Protein AF-A0A2W5YGE9-F1 (afdb_monomer_lite)

Sequence (148 aa):
MISAVGFAAIALAGFPPPHIVQTHSNIFGAVIFWDATAYAEKFASAGTPSKDALRAMEYEAIRIFVSRAPALARDERHLRIVASITRTSAINARYQTVRLEGAQTLFTLDGKIYRNMTFARNWQANARRGFLPAGMKLEVLASAPEGK

pLDDT: mean 76.45, std 19.05, range [31.67, 93.75]

Structure (mmCIF, N/CA/C/O backbone):
data_AF-A0A2W5YGE9-F1
#
_entry.id   AF-A0A2W5YGE9-F1
#
loop_
_atom_site.group_PDB
_atom_site.id
_atom_site.type_symbol
_atom_site.label_atom_id
_atom_site.label_alt_id
_atom_site.label_comp_id
_atom_site.label_asym_id
_atom_site.label_entity_id
_atom_site.label_seq_id
_atom_site.pdbx_PDB_ins_code
_atom_site.Cartn_x
_atom_site.Cartn_y
_atom_site.Cartn_z
_atom_site.occupancy
_atom_site.B_iso_or_equiv
_atom_site.auth_seq_id
_atom_site.auth_comp_id
_atom_site.auth_asym_id
_atom_site.auth_atom_id
_atom_site.pdbx_PDB_model_num
ATOM 1 N N . MET A 1 1 ? 11.841 -8.780 34.916 1.00 35.09 1 MET A N 1
ATOM 2 C CA . MET A 1 1 ? 11.456 -9.589 33.740 1.00 35.09 1 MET A CA 1
ATOM 3 C C . MET A 1 1 ? 10.613 -8.707 32.840 1.00 35.09 1 MET A C 1
ATOM 5 O O . MET A 1 1 ? 9.534 -8.313 33.252 1.00 35.09 1 MET A O 1
ATOM 9 N N . ILE A 1 2 ? 11.135 -8.310 31.680 1.00 37.28 2 ILE A N 1
ATOM 10 C CA . ILE A 1 2 ? 10.371 -7.538 30.695 1.00 37.28 2 ILE A CA 1
ATOM 11 C C . ILE A 1 2 ? 9.707 -8.566 29.784 1.00 37.28 2 ILE A C 1
ATOM 13 O O . ILE A 1 2 ? 10.390 -9.251 29.026 1.00 37.28 2 ILE A O 1
ATOM 17 N N . SER A 1 3 ? 8.390 -8.717 29.911 1.00 32.69 3 SER A N 1
ATOM 18 C CA . SER A 1 3 ? 7.589 -9.525 28.996 1.00 32.69 3 SER A CA 1
ATOM 19 C C . SER A 1 3 ? 7.625 -8.876 27.615 1.00 32.69 3 SER A C 1
ATOM 21 O O . SER A 1 3 ? 6.908 -7.915 27.346 1.00 32.69 3 SER A O 1
ATOM 23 N N . ALA A 1 4 ? 8.485 -9.385 26.737 1.00 34.28 4 ALA A N 1
ATOM 24 C CA . ALA A 1 4 ? 8.406 -9.108 25.314 1.00 34.28 4 ALA A CA 1
ATOM 25 C C . ALA A 1 4 ? 7.172 -9.843 24.775 1.00 34.28 4 ALA A C 1
ATOM 27 O O . ALA A 1 4 ? 7.232 -11.027 24.449 1.00 34.28 4 ALA A O 1
ATOM 28 N N . VAL A 1 5 ? 6.032 -9.152 24.726 1.00 36.59 5 VAL A N 1
ATOM 29 C CA . VAL A 1 5 ? 4.892 -9.611 23.933 1.00 36.59 5 VAL A CA 1
ATOM 30 C C . VAL A 1 5 ? 5.369 -9.598 22.485 1.00 36.59 5 VAL A C 1
ATOM 32 O O . VAL A 1 5 ? 5.568 -8.544 21.888 1.00 36.59 5 VAL A O 1
ATOM 35 N N . GLY A 1 6 ? 5.660 -10.781 21.949 1.00 32.59 6 GLY A N 1
ATOM 36 C CA . GLY A 1 6 ? 5.931 -10.964 20.534 1.00 32.59 6 GLY A CA 1
ATOM 37 C C . GLY A 1 6 ? 4.678 -10.579 19.763 1.00 32.59 6 GLY A C 1
ATOM 38 O O . GLY A 1 6 ? 3.724 -11.349 19.710 1.00 32.59 6 GLY A O 1
ATOM 39 N N . PHE A 1 7 ? 4.668 -9.367 19.214 1.00 42.62 7 PHE A N 1
ATOM 40 C CA . PHE A 1 7 ? 3.572 -8.853 18.405 1.00 42.62 7 PHE A CA 1
ATOM 41 C C . PHE A 1 7 ? 3.458 -9.703 17.139 1.00 42.62 7 PHE A C 1
ATOM 43 O O . PHE A 1 7 ? 4.270 -9.603 16.215 1.00 42.62 7 PHE A O 1
ATOM 50 N N . ALA A 1 8 ? 2.464 -10.589 17.126 1.00 41.00 8 ALA A N 1
ATOM 51 C CA . ALA A 1 8 ? 2.083 -11.334 15.944 1.00 41.00 8 ALA A CA 1
ATOM 52 C C . ALA A 1 8 ? 1.703 -10.326 14.853 1.00 41.00 8 ALA A C 1
ATOM 54 O O . ALA A 1 8 ? 0.879 -9.442 15.079 1.00 41.00 8 ALA A O 1
ATOM 55 N N . ALA A 1 9 ? 2.325 -10.440 13.677 1.00 52.47 9 ALA A N 1
ATOM 56 C CA . ALA A 1 9 ? 1.905 -9.694 12.499 1.00 52.47 9 ALA A CA 1
ATOM 57 C C . ALA A 1 9 ? 0.393 -9.881 12.338 1.00 52.47 9 ALA A C 1
ATOM 59 O O . ALA A 1 9 ? -0.049 -11.019 12.166 1.00 52.47 9 ALA A O 1
ATOM 60 N N . ILE A 1 10 ? -0.385 -8.800 12.447 1.00 59.78 10 ILE A N 1
ATOM 61 C CA . ILE A 1 10 ? -1.840 -8.894 12.357 1.00 59.78 10 ILE A CA 1
ATOM 62 C C . ILE A 1 10 ? -2.164 -9.507 11.002 1.00 59.78 10 ILE A C 1
ATOM 64 O O . ILE A 1 10 ? -1.841 -8.955 9.947 1.00 59.78 10 ILE A O 1
ATOM 68 N N . ALA A 1 11 ? -2.726 -10.710 11.035 1.00 62.47 11 ALA A N 1
ATOM 69 C CA . ALA A 1 11 ? -3.094 -11.401 9.825 1.00 62.47 11 ALA A CA 1
ATOM 70 C C . ALA A 1 11 ? -4.296 -10.666 9.229 1.00 62.47 11 ALA A C 1
ATOM 72 O O . ALA A 1 11 ? -5.364 -10.633 9.828 1.00 62.47 11 ALA A O 1
ATOM 73 N N . LEU A 1 12 ? -4.146 -10.138 8.013 1.00 69.31 12 LEU A N 1
ATOM 74 C CA . LEU A 1 12 ? -5.252 -9.586 7.215 1.00 69.31 12 LEU A CA 1
ATOM 75 C C . LEU A 1 12 ? -6.256 -10.670 6.763 1.00 69.31 12 LEU A C 1
ATOM 77 O O . LEU A 1 12 ? -7.128 -10.424 5.933 1.00 69.31 12 LEU A O 1
ATOM 81 N N . ALA A 1 13 ? -6.135 -11.891 7.289 1.00 69.56 13 ALA A N 1
ATOM 82 C CA . ALA A 1 13 ? -7.064 -12.977 7.041 1.00 69.56 13 ALA A CA 1
ATOM 83 C C . ALA A 1 13 ? -8.463 -12.568 7.527 1.00 69.56 13 ALA A C 1
ATOM 85 O O . ALA A 1 13 ? -8.666 -12.242 8.694 1.00 69.56 13 ALA A O 1
ATOM 86 N N . GLY A 1 14 ? -9.424 -12.553 6.604 1.00 72.31 14 GLY A N 1
ATOM 87 C CA . GLY A 1 14 ? -10.796 -12.124 6.868 1.00 72.31 14 GLY A CA 1
ATOM 88 C C . GLY A 1 14 ? -11.052 -10.628 6.670 1.00 72.31 14 GLY A C 1
ATOM 89 O O . GLY A 1 14 ? -12.183 -10.197 6.886 1.00 72.31 14 GLY A O 1
ATOM 90 N N . PHE A 1 15 ? -10.066 -9.820 6.270 1.00 81.81 15 PHE A N 1
ATOM 91 C CA . PHE A 1 15 ? -10.336 -8.473 5.754 1.00 81.81 15 PHE A CA 1
ATOM 92 C C . PHE A 1 15 ? -10.990 -8.566 4.365 1.00 81.81 15 PHE A C 1
ATOM 94 O O . PHE A 1 15 ? -10.715 -9.520 3.629 1.00 81.81 15 PHE A O 1
ATOM 101 N N . PRO A 1 16 ? -11.882 -7.624 4.004 1.00 82.44 16 PRO A N 1
ATOM 102 C CA . PRO A 1 16 ? -12.425 -7.576 2.652 1.00 82.44 16 PRO A CA 1
ATOM 103 C C . PRO A 1 16 ? -11.293 -7.336 1.640 1.00 82.44 16 PRO A C 1
ATOM 105 O O . P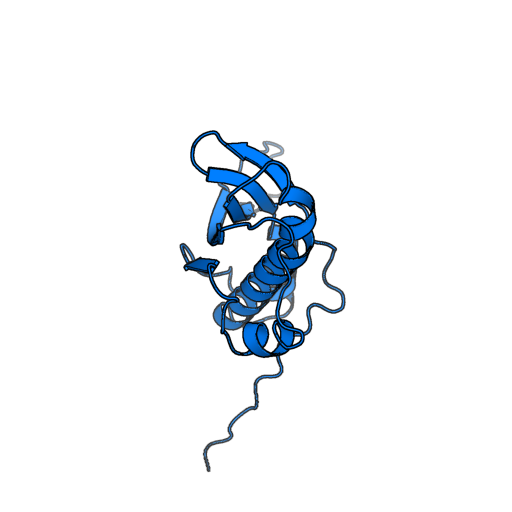RO A 1 16 ? -10.266 -6.766 2.006 1.00 82.44 16 PRO A O 1
ATOM 108 N N . PRO A 1 17 ? -11.449 -7.730 0.365 1.00 86.12 17 PRO A N 1
ATOM 109 C CA . PRO A 1 17 ? -10.505 -7.335 -0.674 1.00 86.12 17 PRO A CA 1
ATOM 110 C C . PRO A 1 17 ? -10.349 -5.804 -0.727 1.00 86.12 17 PRO A C 1
ATOM 112 O O . PRO A 1 17 ? -11.339 -5.092 -0.541 1.00 86.12 17 PRO A O 1
ATOM 115 N N . PRO A 1 18 ? -9.143 -5.277 -1.006 1.00 88.75 18 PRO A N 1
ATOM 116 C CA . PRO A 1 18 ? -8.931 -3.837 -1.057 1.00 88.75 18 PRO A CA 1
ATOM 117 C C . PRO A 1 18 ? -9.723 -3.221 -2.216 1.00 88.75 18 PRO A C 1
ATOM 119 O O . PRO A 1 18 ? -9.589 -3.643 -3.369 1.00 88.75 18 PRO A O 1
ATOM 122 N N . HIS A 1 19 ? -10.536 -2.210 -1.908 1.00 89.31 19 HIS A N 1
ATOM 123 C CA . HIS A 1 19 ? -11.270 -1.444 -2.908 1.00 89.31 19 HIS A CA 1
ATOM 124 C C . HIS A 1 19 ? -10.344 -0.398 -3.529 1.00 89.31 19 HIS A C 1
ATOM 126 O O . HIS A 1 19 ? -9.927 0.553 -2.867 1.00 89.31 19 HIS A O 1
ATOM 132 N N . ILE A 1 20 ? -9.983 -0.599 -4.795 1.00 91.12 20 ILE A 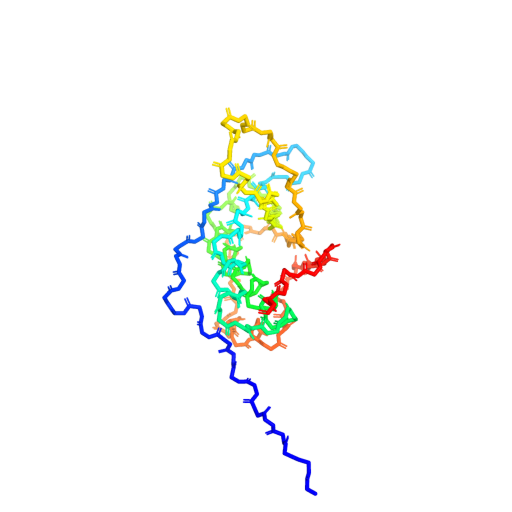N 1
ATOM 133 C CA . ILE A 1 20 ? -8.997 0.234 -5.479 1.00 91.12 20 ILE A CA 1
ATOM 134 C C . ILE A 1 20 ? -9.545 0.808 -6.780 1.00 91.12 20 ILE A C 1
ATOM 136 O O . ILE A 1 20 ? -10.217 0.118 -7.545 1.00 91.12 20 ILE A O 1
ATOM 140 N N . VAL A 1 21 ? -9.176 2.053 -7.058 1.00 89.62 21 VAL A N 1
ATOM 141 C CA . VAL A 1 21 ? -9.419 2.730 -8.331 1.00 89.62 21 VAL A CA 1
ATOM 142 C C . VAL A 1 21 ? -8.070 3.104 -8.921 1.00 89.62 21 VAL A C 1
ATOM 144 O O . VAL A 1 21 ? -7.293 3.824 -8.299 1.00 89.62 21 VAL A O 1
ATOM 147 N N . GLN A 1 22 ? -7.777 2.602 -10.118 1.00 89.12 22 GLN A N 1
ATOM 148 C CA . GLN A 1 22 ? -6.567 2.966 -10.846 1.00 89.12 22 GLN A CA 1
ATOM 149 C C . GLN A 1 22 ? -6.878 4.089 -11.835 1.00 89.12 22 GLN A C 1
ATOM 151 O O . GLN A 1 22 ? -7.813 3.988 -12.626 1.00 89.12 22 GLN A O 1
ATOM 156 N N . THR A 1 23 ? -6.062 5.133 -11.817 1.00 89.06 23 THR A N 1
ATOM 157 C CA . THR A 1 23 ? -6.078 6.232 -12.779 1.00 89.06 23 THR A CA 1
ATOM 158 C C . THR A 1 23 ? -4.678 6.442 -13.354 1.00 89.06 23 THR A C 1
ATOM 160 O O . THR A 1 23 ? -3.699 5.847 -12.896 1.00 89.06 23 THR A O 1
ATOM 163 N N . HIS A 1 24 ? -4.584 7.277 -14.385 1.00 83.88 24 HIS A N 1
ATOM 164 C CA . HIS A 1 24 ? -3.314 7.711 -14.953 1.00 83.88 24 HIS A CA 1
ATOM 165 C C . HIS A 1 24 ? -3.096 9.195 -14.650 1.00 83.88 24 HIS A C 1
ATOM 167 O O . HIS A 1 24 ? -4.021 10.003 -14.744 1.00 83.88 24 HIS A O 1
ATOM 173 N N . SER A 1 25 ? -1.869 9.553 -14.284 1.00 75.25 25 SER A N 1
ATOM 174 C CA . SER A 1 25 ? -1.433 10.921 -14.039 1.00 75.25 25 SER A CA 1
ATOM 175 C C . SER A 1 25 ? -0.189 11.217 -14.862 1.00 75.25 25 SER A C 1
ATOM 177 O O . SER A 1 25 ? 0.817 10.523 -14.747 1.00 75.25 25 SER A O 1
ATOM 179 N N . ASN A 1 26 ? -0.207 12.329 -15.594 1.00 70.56 26 ASN A N 1
ATOM 180 C CA . ASN A 1 26 ? 0.933 12.763 -16.406 1.00 70.56 26 ASN A CA 1
ATOM 181 C C . ASN A 1 26 ? 2.217 12.999 -15.582 1.00 70.56 26 ASN A C 1
ATOM 183 O O . ASN A 1 26 ? 3.308 13.006 -16.142 1.00 70.56 26 ASN A O 1
ATOM 187 N N . ILE A 1 27 ? 2.099 13.214 -14.264 1.00 70.94 27 ILE A N 1
ATOM 188 C CA . ILE A 1 27 ? 3.230 13.505 -13.367 1.00 70.94 27 ILE A CA 1
ATOM 189 C C . ILE A 1 27 ? 3.777 12.224 -12.719 1.00 70.94 27 ILE A C 1
ATOM 191 O O . ILE A 1 27 ? 4.985 12.090 -12.542 1.00 70.94 27 ILE A O 1
ATOM 195 N N . PHE A 1 28 ? 2.900 11.283 -12.357 1.00 70.06 28 PHE A N 1
ATOM 196 C CA . PHE A 1 28 ? 3.261 10.115 -11.540 1.00 70.06 28 PHE A CA 1
ATOM 197 C C . PHE A 1 28 ? 3.109 8.769 -12.260 1.00 70.06 28 PHE A C 1
ATOM 199 O O . PHE A 1 28 ? 3.417 7.741 -11.657 1.00 70.06 28 PHE A O 1
ATOM 206 N N . GLY A 1 29 ? 2.659 8.766 -13.517 1.00 84.19 29 GLY A N 1
ATOM 207 C CA . GLY A 1 29 ? 2.256 7.558 -14.235 1.00 84.19 29 GLY A CA 1
ATOM 208 C C . GLY A 1 29 ? 0.963 6.989 -13.657 1.00 84.19 29 GLY A C 1
ATOM 209 O O . GLY A 1 29 ? 0.033 7.730 -13.324 1.00 84.19 29 GLY A O 1
ATOM 210 N N . ALA A 1 30 ? 0.907 5.673 -13.485 1.00 91.19 30 ALA A N 1
ATOM 211 C CA . ALA A 1 30 ? -0.217 5.017 -12.832 1.00 91.19 30 ALA A CA 1
ATOM 212 C C . ALA A 1 30 ? -0.358 5.445 -11.359 1.00 91.19 30 ALA A C 1
ATOM 214 O O . ALA A 1 30 ? 0.592 5.399 -10.573 1.00 91.19 30 ALA A O 1
ATOM 215 N N . VAL A 1 31 ? -1.578 5.800 -10.960 1.00 92.44 31 VAL A N 1
ATOM 216 C CA . VAL A 1 31 ? -1.942 6.092 -9.571 1.00 92.44 31 VAL A CA 1
ATOM 217 C C . VAL A 1 31 ? -3.083 5.172 -9.162 1.00 92.44 31 VAL A C 1
ATOM 219 O O . VAL A 1 31 ? -4.095 5.080 -9.846 1.00 92.44 31 VAL A O 1
ATOM 222 N N . ILE A 1 32 ? -2.932 4.480 -8.042 1.00 93.06 32 ILE A N 1
ATOM 223 C CA . ILE A 1 32 ? -3.971 3.658 -7.435 1.00 93.06 32 ILE A CA 1
ATOM 224 C C . ILE A 1 32 ? -4.452 4.359 -6.171 1.00 93.06 32 ILE A C 1
ATOM 226 O O . ILE A 1 32 ? -3.709 4.489 -5.201 1.00 93.06 32 ILE A O 1
ATOM 230 N N . PHE A 1 33 ? -5.709 4.774 -6.172 1.00 90.50 33 PHE A N 1
ATOM 231 C CA . PHE A 1 33 ? -6.404 5.212 -4.972 1.00 90.50 33 PHE A CA 1
ATOM 232 C C . PHE A 1 33 ? -6.995 3.989 -4.286 1.00 90.50 33 PHE A C 1
ATOM 234 O O . PHE A 1 33 ? -7.793 3.263 -4.878 1.00 90.50 33 PHE A O 1
ATOM 241 N N . TRP A 1 34 ? -6.576 3.744 -3.052 1.00 93.25 34 TRP A N 1
ATOM 242 C CA . TRP A 1 34 ? -7.110 2.691 -2.208 1.00 93.25 34 TRP A CA 1
ATOM 243 C C . TRP A 1 34 ? -7.992 3.309 -1.128 1.00 93.25 34 TRP A C 1
ATOM 245 O O . TRP A 1 34 ? -7.514 4.063 -0.280 1.00 93.25 34 TRP A O 1
ATOM 255 N N . ASP A 1 35 ? -9.274 2.950 -1.158 1.00 89.75 35 ASP A N 1
ATOM 256 C CA . ASP A 1 35 ? -10.190 3.217 -0.057 1.00 89.75 35 ASP A CA 1
ATOM 257 C C . ASP A 1 35 ? -9.950 2.201 1.070 1.00 89.75 35 ASP A C 1
ATOM 259 O O . ASP A 1 35 ? -10.340 1.030 1.000 1.00 89.75 35 ASP A O 1
ATOM 263 N N . ALA A 1 36 ? -9.255 2.660 2.107 1.00 88.56 36 ALA A N 1
ATOM 264 C CA . ALA A 1 36 ? -8.887 1.882 3.279 1.00 88.56 36 ALA A CA 1
ATOM 265 C C . ALA A 1 36 ? -9.943 1.949 4.398 1.00 88.56 36 ALA A C 1
ATOM 267 O O . ALA A 1 36 ? -9.700 1.423 5.485 1.00 88.56 36 ALA A O 1
ATOM 268 N N . THR A 1 37 ? -11.110 2.562 4.162 1.00 86.50 37 THR A N 1
ATOM 269 C CA . THR A 1 37 ? -12.135 2.793 5.198 1.00 86.50 37 THR A CA 1
ATOM 270 C C . THR A 1 37 ? -12.565 1.489 5.867 1.00 86.50 37 THR A C 1
ATOM 272 O O . THR A 1 37 ? -12.464 1.364 7.084 1.00 86.50 37 THR A O 1
ATOM 275 N N . ALA A 1 38 ? -12.905 0.460 5.086 1.00 86.69 38 ALA A N 1
ATOM 276 C CA . ALA A 1 38 ? -13.317 -0.836 5.631 1.00 86.69 38 ALA A CA 1
ATOM 277 C C . ALA A 1 38 ? -12.211 -1.537 6.450 1.00 86.69 38 ALA A C 1
ATOM 279 O O . ALA A 1 38 ? -12.497 -2.286 7.385 1.00 86.69 38 ALA A O 1
ATOM 280 N N . TYR A 1 39 ? -10.935 -1.300 6.118 1.00 88.94 39 TYR A N 1
ATOM 281 C CA . TYR A 1 39 ? -9.812 -1.822 6.901 1.00 88.94 39 TYR A CA 1
ATOM 282 C C . TYR A 1 39 ? -9.706 -1.069 8.228 1.00 88.94 39 TYR A C 1
ATOM 284 O O . TYR A 1 39 ? -9.619 -1.698 9.282 1.00 88.94 39 TYR A O 1
ATOM 292 N N . ALA A 1 40 ? -9.755 0.263 8.180 1.00 84.44 40 ALA A N 1
ATOM 293 C CA . ALA A 1 40 ? -9.702 1.115 9.358 1.00 84.44 40 ALA A CA 1
ATOM 294 C C . ALA A 1 40 ? -10.855 0.826 10.334 1.00 84.44 40 ALA A C 1
ATOM 296 O O . ALA A 1 40 ? -10.607 0.640 11.523 1.00 84.44 40 ALA A O 1
ATOM 297 N N . GLU A 1 41 ? -12.089 0.693 9.840 1.00 84.44 41 GLU A N 1
ATOM 298 C CA . GLU A 1 41 ? -13.264 0.331 10.645 1.00 84.44 41 GLU A CA 1
ATOM 299 C C . GLU A 1 41 ? -13.093 -1.024 11.335 1.00 84.44 41 GLU A C 1
ATOM 301 O O . GLU A 1 41 ? -13.417 -1.178 12.516 1.00 84.44 41 GLU A O 1
ATOM 306 N N . LYS A 1 42 ? -12.538 -2.011 10.625 1.00 83.00 42 LYS A N 1
ATOM 307 C CA . LYS A 1 42 ? -12.299 -3.342 11.179 1.00 83.00 42 LYS A CA 1
ATOM 308 C C . LYS A 1 42 ? -11.207 -3.340 12.249 1.00 83.00 42 LYS A C 1
ATOM 310 O O . LYS A 1 42 ? -11.383 -3.986 13.280 1.00 83.00 42 LYS A O 1
ATOM 315 N N . PHE A 1 43 ? -10.112 -2.608 12.042 1.00 83.25 43 PHE A N 1
ATOM 316 C CA . PHE A 1 43 ? -9.063 -2.449 13.055 1.00 83.25 43 PHE A CA 1
ATOM 317 C C . PHE A 1 43 ? -9.569 -1.713 14.297 1.00 83.25 43 PHE A C 1
ATOM 319 O O . PHE A 1 43 ? -9.303 -2.164 15.412 1.00 83.25 43 PHE A O 1
ATOM 326 N N . ALA A 1 44 ? -10.343 -0.642 14.108 1.00 81.25 44 ALA A N 1
ATOM 327 C CA . ALA A 1 44 ? -10.965 0.098 15.200 1.00 81.25 44 ALA A CA 1
ATOM 328 C C . ALA A 1 44 ? -11.931 -0.793 15.998 1.00 81.25 44 ALA A C 1
ATOM 330 O O . ALA A 1 44 ? -11.836 -0.858 17.220 1.00 81.25 44 ALA A O 1
ATOM 331 N N . SER A 1 45 ? -12.789 -1.556 15.312 1.00 77.50 45 SER A N 1
ATOM 332 C CA . SER A 1 45 ? -13.727 -2.500 15.944 1.00 77.50 45 SER A CA 1
ATOM 333 C C . SER A 1 45 ? -13.020 -3.628 16.702 1.00 77.50 45 SER A C 1
ATOM 335 O O . SER A 1 45 ? -13.547 -4.148 17.679 1.00 77.50 45 SER A O 1
ATOM 337 N N . ALA A 1 46 ? -11.821 -4.014 16.260 1.00 80.31 46 ALA A N 1
ATOM 338 C CA . ALA A 1 46 ? -10.990 -5.012 16.923 1.00 80.31 46 ALA A CA 1
ATOM 339 C C . ALA A 1 46 ? -10.137 -4.436 18.072 1.00 80.31 46 ALA A C 1
ATOM 341 O O . ALA A 1 46 ? -9.349 -5.178 18.656 1.00 80.31 46 ALA A O 1
ATOM 342 N N . GLY A 1 47 ? -10.230 -3.132 18.368 1.00 75.38 47 GLY A N 1
ATOM 343 C CA . GLY A 1 47 ? -9.395 -2.472 19.379 1.00 75.38 47 GLY A CA 1
ATOM 344 C C . GLY A 1 47 ? -7.901 -2.505 19.042 1.00 75.38 47 GLY A C 1
ATOM 345 O O . GLY A 1 47 ? -7.054 -2.519 19.932 1.00 75.38 47 GLY A O 1
ATOM 346 N N . THR A 1 48 ? -7.559 -2.589 17.754 1.00 78.12 48 THR A N 1
ATOM 347 C CA . THR A 1 48 ? -6.165 -2.668 17.312 1.00 78.12 48 THR A CA 1
ATOM 348 C C . THR A 1 48 ? -5.473 -1.317 17.513 1.00 78.12 48 THR A C 1
ATOM 350 O O . THR A 1 48 ? -6.014 -0.303 17.066 1.00 78.12 48 THR A O 1
ATOM 353 N N . PRO A 1 49 ? -4.261 -1.271 18.099 1.00 82.00 49 PRO A N 1
ATOM 354 C CA . PRO A 1 49 ? -3.495 -0.035 18.193 1.00 82.00 49 PRO A CA 1
ATOM 355 C C . PRO A 1 49 ? -3.243 0.593 16.818 1.00 82.00 49 PRO A C 1
ATOM 357 O O . PRO A 1 49 ? -2.850 -0.089 15.869 1.00 82.00 49 PRO A O 1
ATOM 360 N N . SER A 1 50 ? -3.384 1.912 16.718 1.00 75.12 50 SER A N 1
ATOM 361 C CA . SER A 1 50 ? -3.314 2.664 15.454 1.00 75.12 50 SER A CA 1
ATOM 362 C C . SER A 1 50 ? -2.019 2.439 14.682 1.00 75.12 50 SER A C 1
ATOM 364 O O . SER A 1 50 ? -2.023 2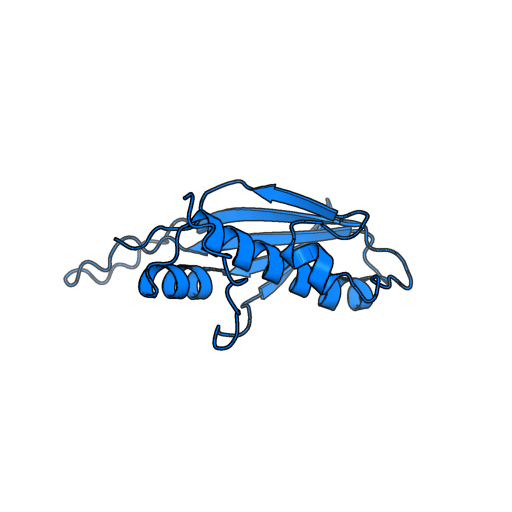.345 13.457 1.00 75.12 50 SER A O 1
ATOM 366 N N . LYS A 1 51 ? -0.898 2.305 15.398 1.00 80.50 51 LYS A N 1
ATOM 367 C CA . LYS A 1 51 ? 0.409 2.004 14.805 1.00 80.50 51 LYS A CA 1
ATOM 368 C C . LYS A 1 51 ? 0.435 0.629 14.133 1.00 80.50 51 LYS A C 1
ATOM 370 O O . LYS A 1 51 ? 1.018 0.483 13.061 1.00 80.50 51 LYS A O 1
ATOM 375 N N . ASP A 1 52 ? -0.202 -0.364 14.744 1.00 81.06 52 ASP A N 1
ATOM 376 C CA . ASP A 1 52 ? -0.236 -1.728 14.219 1.00 81.06 52 ASP A CA 1
ATOM 377 C C . ASP A 1 52 ? -1.229 -1.845 13.058 1.00 81.06 52 ASP A C 1
ATOM 379 O O . ASP A 1 52 ? -0.923 -2.481 12.048 1.00 81.06 52 ASP A O 1
ATOM 383 N N . ALA A 1 53 ? -2.371 -1.156 13.157 1.00 83.94 53 ALA A N 1
ATOM 384 C CA . ALA A 1 53 ? -3.332 -1.012 12.067 1.00 83.94 53 ALA A CA 1
ATOM 385 C C . ALA A 1 53 ? -2.687 -0.349 10.840 1.00 83.94 53 ALA A C 1
ATOM 387 O O . ALA A 1 53 ? -2.787 -0.865 9.726 1.00 83.94 53 ALA A O 1
ATOM 388 N N . LEU A 1 54 ? -1.966 0.759 11.048 1.00 86.12 54 LEU A N 1
ATOM 389 C CA . LEU A 1 54 ? -1.238 1.455 9.991 1.00 86.12 54 LEU A CA 1
ATOM 390 C C . LEU A 1 54 ? -0.203 0.537 9.340 1.00 86.12 54 LEU A C 1
ATOM 392 O O . LEU A 1 54 ? -0.225 0.369 8.127 1.00 86.12 54 LEU A O 1
ATOM 396 N N . ARG A 1 55 ? 0.624 -0.152 10.131 1.00 87.94 55 ARG A N 1
ATOM 397 C CA . ARG A 1 55 ? 1.626 -1.095 9.614 1.00 87.94 55 ARG A CA 1
ATOM 398 C C . ARG A 1 55 ? 1.010 -2.242 8.804 1.00 87.94 55 ARG A C 1
ATOM 400 O O . ARG A 1 55 ? 1.581 -2.679 7.804 1.00 87.94 55 ARG A O 1
ATOM 407 N N . ALA A 1 56 ? -0.146 -2.751 9.224 1.00 88.19 56 ALA A N 1
ATOM 408 C CA . ALA A 1 56 ? -0.868 -3.777 8.479 1.00 88.19 56 ALA A CA 1
ATOM 409 C C . ALA A 1 56 ? -1.425 -3.230 7.152 1.00 88.19 56 ALA A C 1
ATOM 411 O O . ALA A 1 56 ? -1.350 -3.913 6.128 1.00 88.19 56 ALA A O 1
ATOM 412 N N . MET A 1 57 ? -1.917 -1.988 7.142 1.00 90.19 57 MET A N 1
ATOM 413 C CA . MET A 1 57 ? -2.345 -1.311 5.916 1.00 90.19 57 MET A CA 1
ATOM 414 C C . MET A 1 57 ? -1.166 -1.018 4.975 1.00 90.19 57 MET A C 1
ATOM 416 O O . MET A 1 57 ? -1.267 -1.274 3.779 1.00 90.19 57 MET A O 1
ATOM 420 N N . GLU A 1 58 ? -0.020 -0.573 5.486 1.00 91.31 58 GLU A N 1
ATOM 421 C CA . GLU A 1 58 ? 1.209 -0.388 4.700 1.00 91.31 58 GLU A CA 1
ATOM 422 C C . GLU A 1 58 ? 1.640 -1.694 4.020 1.00 91.31 58 GLU A C 1
ATOM 424 O O . GLU A 1 58 ? 1.954 -1.713 2.827 1.00 91.31 58 GLU A O 1
ATOM 429 N N . TYR A 1 59 ? 1.603 -2.812 4.755 1.00 91.38 59 TYR A N 1
ATOM 430 C CA . TYR A 1 59 ? 1.884 -4.134 4.196 1.00 91.38 59 TYR A CA 1
ATOM 431 C C . TYR A 1 59 ? 0.936 -4.487 3.044 1.00 91.38 59 TYR A C 1
ATOM 433 O O . TYR A 1 59 ? 1.377 -5.001 2.010 1.00 91.38 59 TYR A O 1
ATOM 441 N N . GLU A 1 60 ? -0.353 -4.188 3.193 1.00 92.88 60 GLU A N 1
ATOM 442 C CA . GLU A 1 60 ? -1.337 -4.421 2.141 1.00 92.88 60 GLU A CA 1
ATOM 443 C C . GLU A 1 60 ? -1.077 -3.547 0.910 1.00 92.88 60 GLU A C 1
ATOM 445 O O . GLU A 1 60 ? -1.120 -4.047 -0.214 1.00 92.88 60 GLU A O 1
ATOM 450 N N . ALA A 1 61 ? -0.704 -2.280 1.095 1.00 93.06 61 ALA A N 1
ATOM 451 C CA . ALA A 1 61 ? -0.307 -1.416 -0.012 1.00 93.06 61 ALA A CA 1
ATOM 452 C C . ALA A 1 61 ? 0.913 -1.968 -0.765 1.00 93.06 61 ALA A C 1
ATOM 454 O O . ALA A 1 61 ? 0.913 -1.993 -1.997 1.00 93.06 61 ALA A O 1
ATOM 455 N N . ILE A 1 62 ? 1.918 -2.502 -0.060 1.00 93.31 62 ILE A N 1
ATOM 456 C CA . ILE A 1 62 ? 3.060 -3.179 -0.699 1.00 93.31 62 ILE A CA 1
ATOM 457 C C . ILE A 1 62 ? 2.581 -4.396 -1.500 1.00 93.31 62 ILE A C 1
ATOM 459 O O . ILE A 1 62 ? 3.031 -4.603 -2.627 1.00 93.31 62 ILE A O 1
ATOM 463 N N . ARG A 1 63 ? 1.642 -5.189 -0.967 1.00 92.69 63 ARG A N 1
ATOM 464 C CA . ARG A 1 63 ? 1.055 -6.334 -1.684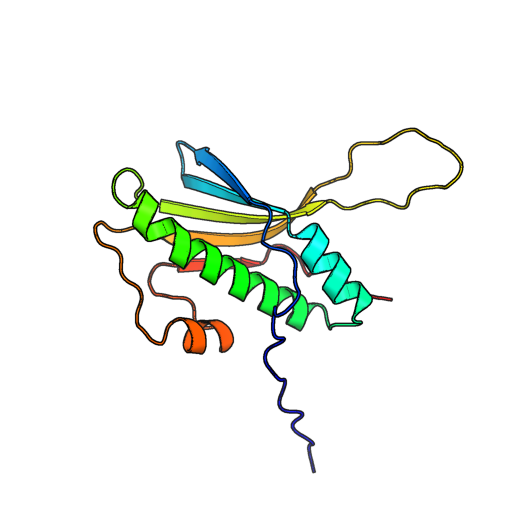 1.00 92.69 63 ARG A CA 1
ATOM 465 C C . ARG A 1 63 ? 0.332 -5.891 -2.957 1.00 92.69 63 ARG A C 1
ATOM 467 O O . ARG A 1 63 ? 0.522 -6.515 -4.003 1.00 92.69 63 ARG A O 1
ATOM 474 N N . ILE A 1 64 ? -0.446 -4.810 -2.888 1.00 93.00 64 ILE A N 1
ATOM 475 C CA . ILE A 1 64 ? -1.109 -4.209 -4.051 1.00 93.00 64 ILE A CA 1
ATOM 476 C C . ILE A 1 64 ? -0.053 -3.789 -5.078 1.00 93.00 64 ILE A C 1
ATOM 478 O O . ILE A 1 64 ? -0.146 -4.217 -6.229 1.00 93.00 64 ILE A O 1
ATOM 482 N N . PHE A 1 65 ? 0.991 -3.060 -4.669 1.00 93.50 65 PHE A N 1
ATOM 483 C CA . PHE A 1 65 ? 2.069 -2.634 -5.565 1.00 93.50 65 PHE A CA 1
ATOM 484 C C . PHE A 1 65 ? 2.708 -3.831 -6.267 1.00 93.50 65 PHE A C 1
ATOM 486 O O . PHE A 1 65 ? 2.774 -3.872 -7.493 1.00 93.50 65 PHE A O 1
ATOM 493 N N . VAL A 1 66 ? 3.145 -4.829 -5.497 1.00 92.06 66 VAL A N 1
ATOM 494 C CA . VAL A 1 66 ? 3.824 -6.025 -6.012 1.00 92.06 66 VAL A CA 1
ATOM 495 C C . VAL A 1 66 ? 2.951 -6.783 -7.011 1.00 92.06 66 VAL A C 1
ATOM 497 O O . VAL A 1 66 ? 3.462 -7.302 -8.001 1.00 92.06 66 VAL A O 1
ATOM 500 N N . SER A 1 67 ? 1.636 -6.826 -6.782 1.00 91.50 67 SER A N 1
ATOM 501 C CA . SER A 1 67 ? 0.694 -7.490 -7.688 1.00 91.50 67 SER A CA 1
ATOM 502 C C . SER A 1 67 ? 0.412 -6.703 -8.973 1.00 91.50 67 SER A C 1
ATOM 504 O O . SER A 1 67 ? 0.208 -7.307 -10.024 1.00 91.50 67 SER A O 1
ATOM 506 N N . ARG A 1 68 ? 0.402 -5.364 -8.910 1.00 91.88 68 ARG A N 1
ATOM 507 C CA . ARG A 1 68 ? -0.004 -4.495 -10.027 1.00 91.88 68 ARG A CA 1
ATOM 508 C C . ARG A 1 68 ? 1.168 -4.052 -10.893 1.00 91.88 68 ARG A C 1
ATOM 510 O O . ARG A 1 68 ? 1.031 -4.005 -12.112 1.00 91.88 68 ARG A O 1
ATOM 517 N N . ALA A 1 69 ? 2.326 -3.785 -10.297 1.00 90.19 69 ALA A N 1
ATOM 518 C CA . ALA A 1 69 ? 3.488 -3.258 -11.005 1.00 90.19 69 ALA A CA 1
ATOM 519 C C . ALA A 1 69 ? 3.938 -4.119 -12.207 1.00 90.19 69 ALA A C 1
ATOM 521 O O . ALA A 1 69 ? 4.162 -3.540 -13.269 1.00 90.19 69 ALA A O 1
ATOM 522 N N . PRO A 1 70 ? 4.000 -5.468 -12.137 1.00 89.62 70 PRO A N 1
ATOM 523 C CA . PRO A 1 70 ? 4.398 -6.280 -13.291 1.00 89.62 70 PRO A CA 1
ATOM 524 C C . PRO A 1 70 ? 3.438 -6.165 -14.482 1.00 89.62 70 PRO A C 1
ATOM 526 O O . PRO A 1 70 ? 3.878 -6.229 -15.628 1.00 89.62 70 PRO A O 1
ATOM 529 N N . ALA A 1 71 ? 2.139 -5.974 -14.223 1.00 88.25 71 ALA A N 1
ATOM 530 C CA . ALA A 1 71 ? 1.133 -5.813 -15.271 1.00 88.25 71 ALA A CA 1
ATOM 531 C C . ALA A 1 71 ? 1.231 -4.444 -15.967 1.00 88.25 71 ALA A C 1
ATOM 533 O O . ALA A 1 71 ? 0.942 -4.340 -17.154 1.00 88.25 71 ALA A O 1
ATOM 534 N N . LEU A 1 72 ? 1.679 -3.415 -15.242 1.00 87.31 72 LEU A N 1
ATOM 535 C CA . LEU A 1 72 ? 1.821 -2.042 -15.740 1.00 87.31 72 LEU A CA 1
ATOM 536 C C . LEU A 1 72 ? 3.188 -1.765 -16.380 1.00 87.31 72 LEU A C 1
ATOM 538 O O . LEU A 1 72 ? 3.350 -0.787 -17.100 1.00 87.31 72 LEU A O 1
ATOM 542 N N . ALA A 1 73 ? 4.164 -2.650 -16.172 1.00 83.88 73 ALA A N 1
ATOM 543 C CA . ALA A 1 73 ? 5.557 -2.490 -16.587 1.00 83.88 73 ALA A CA 1
ATOM 544 C C . ALA A 1 73 ? 5.810 -2.328 -18.097 1.00 83.88 73 ALA A C 1
ATOM 546 O O . ALA A 1 73 ? 6.958 -2.122 -18.501 1.00 83.88 73 ALA A O 1
ATOM 547 N N . ARG A 1 74 ? 4.783 -2.489 -18.939 1.00 83.44 74 ARG A N 1
ATOM 548 C CA . ARG A 1 74 ? 4.879 -2.261 -20.387 1.00 83.44 74 ARG A CA 1
ATOM 549 C C . ARG A 1 74 ? 4.765 -0.783 -20.743 1.00 83.44 74 ARG A C 1
ATOM 551 O O . ARG A 1 74 ? 5.543 -0.319 -21.571 1.00 83.44 74 ARG A O 1
ATOM 558 N N . ASP A 1 75 ? 3.858 -0.077 -20.077 1.00 85.06 75 ASP A N 1
ATOM 559 C CA . ASP A 1 75 ? 3.431 1.269 -20.468 1.00 85.06 75 ASP A CA 1
ATOM 560 C C . ASP A 1 75 ? 3.789 2.316 -19.404 1.00 85.06 75 ASP A C 1
ATOM 562 O O . ASP A 1 75 ? 3.956 3.494 -19.707 1.00 85.06 75 ASP A O 1
ATOM 566 N N . GLU A 1 76 ? 3.989 1.877 -18.161 1.00 87.88 76 GLU A N 1
ATOM 567 C CA . GLU A 1 76 ? 4.225 2.743 -17.014 1.00 87.88 76 GLU A CA 1
ATOM 568 C C . GLU A 1 76 ? 5.652 2.595 -16.485 1.00 87.88 76 GLU A C 1
ATOM 570 O O . GLU A 1 76 ? 6.211 1.499 -16.393 1.00 87.88 76 GLU A O 1
ATOM 575 N N . ARG A 1 77 ? 6.241 3.720 -16.073 1.00 88.31 77 ARG A N 1
ATOM 576 C CA . ARG A 1 77 ? 7.564 3.757 -15.416 1.00 88.31 77 ARG A CA 1
ATOM 577 C C . ARG A 1 77 ? 7.475 3.941 -13.908 1.00 88.31 77 ARG A C 1
ATOM 579 O O . ARG A 1 77 ? 8.484 3.848 -13.207 1.00 88.31 77 ARG A O 1
ATOM 586 N N . HIS A 1 78 ? 6.288 4.246 -13.410 1.00 91.06 78 HIS A N 1
ATOM 587 C CA . HIS A 1 78 ? 6.078 4.634 -12.032 1.00 91.06 78 HIS A CA 1
ATOM 588 C C . HIS A 1 78 ? 4.659 4.267 -11.598 1.00 91.06 78 HIS A C 1
ATOM 590 O O . HIS A 1 78 ? 3.727 4.327 -12.398 1.00 91.06 78 HIS A O 1
ATOM 596 N N . LEU A 1 79 ? 4.523 3.845 -10.342 1.00 92.25 79 LEU A N 1
ATOM 597 C CA . LEU A 1 79 ? 3.249 3.553 -9.702 1.00 92.25 79 LEU A CA 1
ATOM 598 C C . LEU A 1 79 ? 3.212 4.242 -8.342 1.00 92.25 79 LEU A C 1
ATOM 600 O O . LEU A 1 79 ? 4.129 4.096 -7.534 1.00 92.25 79 LEU A O 1
ATOM 604 N N . ARG A 1 80 ? 2.127 4.965 -8.084 1.00 93.75 80 ARG A N 1
ATOM 605 C CA . ARG A 1 80 ? 1.798 5.506 -6.767 1.00 93.75 80 ARG A CA 1
ATOM 606 C C . ARG A 1 80 ? 0.563 4.813 -6.219 1.00 93.75 80 ARG A C 1
ATOM 608 O O . ARG A 1 80 ? -0.417 4.660 -6.935 1.00 93.75 80 ARG A O 1
ATOM 615 N N . ILE A 1 81 ? 0.578 4.461 -4.943 1.00 93.69 81 ILE A N 1
ATOM 616 C CA . ILE A 1 81 ? -0.605 4.045 -4.192 1.00 93.69 81 ILE A CA 1
ATOM 617 C C . ILE A 1 81 ? -0.905 5.124 -3.161 1.00 93.69 81 ILE A C 1
ATOM 619 O O . ILE A 1 81 ? -0.023 5.509 -2.399 1.00 93.69 81 ILE A O 1
ATOM 623 N N . VAL A 1 82 ? -2.138 5.609 -3.139 1.00 90.75 82 VAL A N 1
ATOM 624 C CA . VAL A 1 82 ? -2.639 6.578 -2.165 1.00 90.75 82 VAL A CA 1
ATOM 625 C C . VAL A 1 82 ? -3.681 5.864 -1.321 1.00 90.75 82 VAL A C 1
ATOM 627 O O . VAL A 1 82 ? -4.731 5.497 -1.842 1.00 90.75 82 VAL A O 1
ATOM 630 N N . ALA A 1 83 ? -3.380 5.627 -0.046 1.00 90.25 83 ALA A N 1
ATOM 631 C CA . ALA A 1 83 ? -4.324 5.017 0.881 1.00 90.25 83 ALA A CA 1
ATOM 632 C C . ALA A 1 83 ? -5.077 6.116 1.628 1.00 90.25 83 ALA A C 1
ATOM 634 O O . ALA A 1 83 ? -4.471 6.915 2.349 1.00 90.25 83 ALA A O 1
ATOM 635 N N . SER A 1 84 ? -6.394 6.146 1.467 1.00 88.25 84 SER A N 1
ATOM 636 C CA . SER A 1 84 ? -7.256 7.161 2.066 1.00 88.25 84 SER A CA 1
ATOM 637 C C . SER A 1 84 ? -8.430 6.513 2.784 1.00 88.25 84 SER A C 1
ATOM 639 O O . SER A 1 84 ? -8.885 5.437 2.410 1.00 88.25 84 SER A O 1
ATOM 641 N N . ILE A 1 85 ? -8.921 7.184 3.818 1.00 85.12 85 ILE A N 1
ATOM 642 C CA . ILE A 1 85 ? -10.159 6.834 4.512 1.00 85.12 85 ILE A CA 1
ATOM 643 C C . ILE A 1 85 ? -11.173 7.950 4.305 1.00 85.12 85 ILE A C 1
ATOM 645 O O . ILE A 1 85 ? -10.818 9.131 4.323 1.00 85.12 85 ILE A O 1
ATOM 649 N N . THR A 1 86 ? -12.435 7.591 4.141 1.0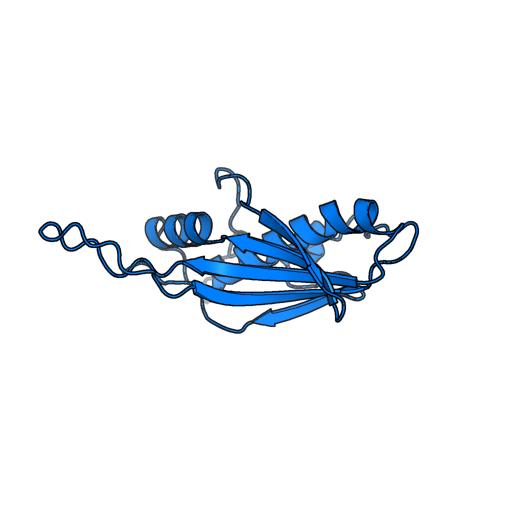0 79.69 86 THR A N 1
ATOM 650 C CA . THR A 1 86 ? -13.528 8.561 4.151 1.00 79.69 86 THR A CA 1
ATOM 651 C C . THR A 1 86 ? -13.895 8.821 5.607 1.00 79.69 86 THR A C 1
ATOM 653 O O . THR A 1 86 ? -14.240 7.892 6.335 1.00 79.69 86 THR A O 1
ATOM 656 N N . ARG A 1 87 ? -13.763 10.067 6.085 1.00 62.94 87 ARG A N 1
ATOM 657 C CA . ARG A 1 87 ? -14.172 10.397 7.456 1.00 62.94 87 ARG A CA 1
ATOM 658 C C . ARG A 1 87 ? -15.681 10.532 7.514 1.00 62.94 87 ARG A C 1
ATOM 660 O O . ARG A 1 87 ? -16.192 11.632 7.316 1.00 62.94 87 ARG A O 1
ATOM 667 N N . THR A 1 88 ? -16.366 9.456 7.873 1.00 54.38 88 THR A N 1
ATOM 668 C CA . THR A 1 88 ? -17.789 9.526 8.172 1.00 54.38 88 THR A CA 1
ATOM 669 C C . THR A 1 88 ? -18.048 10.278 9.471 1.00 54.38 88 THR A C 1
ATOM 671 O O . THR A 1 88 ? -17.964 9.738 10.574 1.00 54.38 88 THR A O 1
ATOM 674 N N . SER A 1 89 ? -18.307 11.586 9.382 1.00 38.66 89 SER A N 1
ATOM 675 C CA . SER A 1 89 ? -18.728 12.372 10.541 1.00 38.66 89 SER A CA 1
ATOM 676 C C . SER A 1 89 ? -20.143 11.948 10.921 1.00 38.66 89 SER A C 1
ATOM 678 O O . SER A 1 89 ? -21.092 12.423 10.314 1.00 38.66 89 SER A O 1
ATOM 680 N N . ALA A 1 90 ? -20.237 11.033 11.892 1.00 40.66 90 ALA A N 1
ATOM 681 C CA . ALA A 1 90 ? -21.416 10.621 12.657 1.00 40.66 90 ALA A CA 1
ATOM 682 C C . ALA A 1 90 ? -22.770 10.830 11.953 1.00 40.66 90 ALA A C 1
ATOM 684 O O . ALA A 1 90 ? -23.290 11.946 11.902 1.00 40.66 90 ALA A O 1
ATOM 685 N N . ILE A 1 91 ? -23.398 9.732 11.522 1.00 38.69 91 ILE A N 1
ATOM 686 C CA . ILE A 1 91 ? -24.816 9.710 11.147 1.00 38.69 91 ILE A CA 1
ATOM 687 C C . ILE A 1 91 ? -25.625 10.235 12.341 1.00 38.69 91 ILE A C 1
ATOM 689 O O . ILE A 1 91 ? -25.907 9.522 13.302 1.00 38.69 91 ILE A O 1
ATOM 693 N N . ASN A 1 92 ? -25.988 11.514 12.298 1.00 32.91 92 ASN A N 1
ATOM 694 C CA . ASN A 1 92 ? -26.968 12.081 13.199 1.00 32.91 92 ASN A CA 1
ATOM 695 C C . ASN A 1 92 ? -28.315 11.487 12.777 1.00 32.91 92 ASN A C 1
ATOM 697 O O . ASN A 1 92 ? -28.823 11.813 11.704 1.00 32.91 92 ASN A O 1
ATOM 701 N N . ALA A 1 93 ? -28.874 10.597 13.598 1.00 37.56 93 ALA A N 1
ATOM 702 C CA . ALA A 1 93 ? -30.071 9.796 13.320 1.00 37.56 93 ALA A CA 1
ATOM 703 C C . ALA A 1 93 ? -31.366 10.603 13.042 1.00 37.56 93 ALA A C 1
ATOM 705 O O . ALA A 1 93 ? -32.452 10.032 13.003 1.00 37.56 93 ALA A O 1
ATOM 706 N N . ARG A 1 94 ? -31.285 11.929 12.858 1.00 37.75 94 ARG A N 1
ATOM 707 C CA . ARG A 1 94 ? -32.425 12.825 12.626 1.00 37.75 94 ARG A CA 1
ATOM 708 C C . ARG A 1 94 ? -32.422 13.604 11.312 1.00 37.75 94 ARG A C 1
ATOM 710 O O . ARG A 1 94 ? -33.476 14.126 10.972 1.00 37.75 94 ARG A O 1
ATOM 717 N N . TYR A 1 95 ? -31.321 13.684 10.560 1.00 32.56 95 TYR A N 1
ATOM 718 C CA . TYR A 1 95 ? -31.285 14.521 9.350 1.00 32.56 95 TYR A CA 1
ATOM 719 C C . TYR A 1 95 ? -30.614 13.803 8.171 1.00 32.56 95 TYR A C 1
ATOM 721 O O . TYR A 1 95 ? -29.393 13.685 8.108 1.00 32.56 95 TYR A O 1
ATOM 729 N N . GLN A 1 96 ? -31.436 13.343 7.218 1.00 37.38 96 GLN A N 1
ATOM 730 C CA . GLN A 1 96 ? -31.040 12.817 5.904 1.00 37.38 96 GLN A CA 1
ATOM 731 C C . GLN A 1 96 ? -30.481 13.929 4.994 1.00 37.38 96 GLN A C 1
ATOM 733 O O . GLN A 1 96 ? -31.044 14.258 3.955 1.00 37.38 96 GLN A O 1
ATOM 738 N N . THR A 1 97 ? -29.352 14.518 5.370 1.00 31.67 97 THR A N 1
ATOM 739 C CA . THR A 1 97 ? -28.553 15.361 4.473 1.00 31.67 97 THR A CA 1
ATOM 740 C C . THR A 1 97 ? -27.119 14.870 4.522 1.00 31.67 97 THR A C 1
ATOM 742 O O . THR A 1 97 ? -26.357 15.233 5.416 1.00 31.67 97 THR A O 1
ATOM 745 N N . VAL A 1 98 ? -26.787 14.002 3.564 1.00 35.19 98 VAL A N 1
ATOM 746 C CA . VAL A 1 98 ? -25.445 13.472 3.308 1.00 35.19 98 VAL A CA 1
ATOM 747 C C . VAL A 1 98 ? -24.556 14.645 2.894 1.00 35.19 98 VAL A C 1
ATOM 749 O O . VAL A 1 98 ? -24.593 15.099 1.752 1.00 35.19 98 VAL A O 1
ATOM 752 N N . ARG A 1 99 ? -23.807 15.209 3.842 1.00 35.62 99 ARG A N 1
ATOM 753 C CA . ARG A 1 99 ? -22.734 16.157 3.531 1.00 35.62 99 ARG A CA 1
ATOM 754 C C . ARG A 1 99 ? -21.509 15.342 3.138 1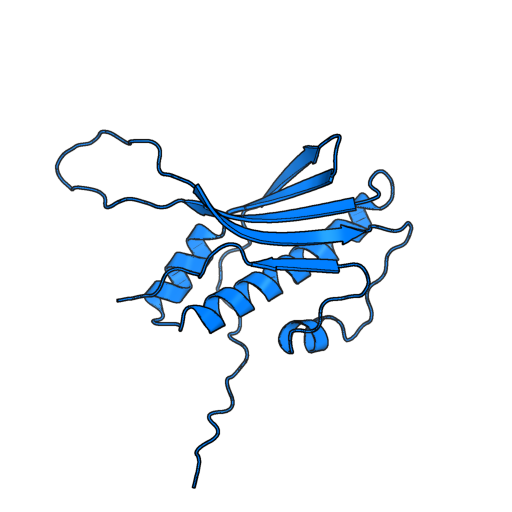.00 35.62 99 ARG A C 1
ATOM 756 O O . ARG A 1 99 ? -21.122 14.453 3.882 1.00 35.62 99 ARG A O 1
ATOM 763 N N . LEU A 1 100 ? -20.935 15.650 1.974 1.00 38.56 100 LEU A N 1
ATOM 764 C CA . LEU A 1 100 ? -19.691 15.061 1.479 1.00 38.56 100 LEU A CA 1
ATOM 765 C C . LEU A 1 100 ? -18.592 15.172 2.541 1.00 38.56 100 LEU A C 1
ATOM 767 O O . LEU A 1 100 ? -18.137 16.257 2.903 1.00 38.56 100 LEU A O 1
ATOM 771 N N . GLU A 1 101 ? -18.236 14.003 3.042 1.00 45.69 101 GLU A N 1
ATOM 772 C CA . GLU A 1 101 ? -17.233 13.718 4.050 1.00 45.69 101 GLU A CA 1
ATOM 773 C C . GLU A 1 101 ? -15.821 13.935 3.505 1.00 45.69 101 GLU A C 1
ATOM 775 O O . GLU A 1 101 ? -15.511 13.599 2.362 1.00 45.69 101 GLU A O 1
ATOM 780 N N . GLY A 1 102 ? -14.945 14.510 4.330 1.00 59.44 102 GLY A N 1
ATOM 781 C CA . GLY A 1 102 ? -13.547 14.716 3.967 1.00 59.44 102 GLY A CA 1
ATOM 782 C C . GLY A 1 102 ? -12.803 13.384 3.882 1.00 59.44 102 GLY A C 1
ATOM 783 O O . GLY A 1 102 ? -12.746 12.639 4.861 1.00 59.44 102 GLY A O 1
ATOM 784 N N . ALA A 1 103 ? -12.196 13.093 2.734 1.00 67.81 103 ALA A N 1
ATOM 785 C CA . ALA A 1 103 ? -11.232 12.005 2.621 1.00 67.81 103 ALA A CA 1
ATOM 786 C C . ALA A 1 103 ? -9.920 12.412 3.309 1.00 67.81 103 ALA A C 1
ATOM 788 O O . ALA A 1 103 ? -9.377 13.487 3.046 1.00 67.81 103 ALA A O 1
ATOM 789 N N . GLN A 1 104 ? -9.400 11.559 4.188 1.00 81.12 104 GLN A N 1
ATOM 790 C CA . GLN A 1 104 ? -8.085 11.727 4.791 1.00 81.12 104 GLN A CA 1
ATOM 791 C C . GLN A 1 104 ? -7.123 10.704 4.198 1.00 81.12 104 GLN A C 1
ATOM 793 O O . GLN A 1 104 ? -7.319 9.500 4.342 1.00 81.12 104 GLN A O 1
ATOM 798 N N . THR A 1 105 ? -6.054 11.180 3.565 1.00 83.56 105 THR A N 1
ATOM 799 C CA . THR A 1 105 ? -4.952 10.314 3.140 1.00 83.56 105 THR A CA 1
ATOM 800 C C . THR A 1 105 ? -4.125 9.908 4.351 1.00 83.56 105 THR A C 1
ATOM 802 O O . THR A 1 105 ? -3.635 10.762 5.088 1.00 83.56 105 THR A O 1
ATOM 805 N N . LEU A 1 106 ? -3.976 8.601 4.551 1.00 85.19 106 LEU A N 1
ATOM 806 C CA . LEU A 1 106 ? -3.166 8.030 5.621 1.00 85.19 106 LEU A CA 1
ATOM 807 C C . LEU A 1 106 ? -1.695 7.987 5.221 1.00 85.19 106 LEU A C 1
ATOM 809 O O . LEU A 1 106 ? -0.826 8.394 5.985 1.00 85.19 106 LEU A O 1
ATOM 813 N N . PHE A 1 107 ? -1.413 7.516 4.010 1.00 89.25 107 PHE A N 1
ATOM 814 C CA . PHE A 1 107 ? -0.056 7.395 3.497 1.00 89.25 107 PHE A CA 1
ATOM 815 C C . PHE A 1 107 ? -0.047 7.265 1.975 1.00 89.25 107 PHE A C 1
ATOM 817 O O . PHE A 1 107 ? -1.060 6.947 1.341 1.00 89.25 107 PHE A O 1
ATOM 824 N N . THR A 1 108 ? 1.130 7.467 1.395 1.00 92.44 108 THR A N 1
ATOM 825 C CA . THR A 1 108 ? 1.413 7.195 -0.011 1.00 92.44 108 THR A CA 1
ATOM 826 C C . THR A 1 108 ? 2.571 6.215 -0.142 1.00 92.44 108 THR A C 1
ATOM 828 O O . THR A 1 108 ? 3.555 6.293 0.589 1.00 92.44 108 THR A O 1
ATOM 831 N N . LEU A 1 109 ? 2.457 5.275 -1.076 1.00 93.69 109 LEU A N 1
ATOM 832 C CA . LEU A 1 109 ? 3.528 4.361 -1.462 1.00 93.69 109 LEU A CA 1
ATOM 833 C C . LEU A 1 109 ? 3.880 4.615 -2.924 1.00 93.69 109 LEU A C 1
ATOM 835 O O . LEU A 1 109 ? 3.106 4.306 -3.827 1.00 93.69 109 LEU A O 1
ATOM 839 N N . ASP A 1 110 ? 5.058 5.166 -3.149 1.00 93.12 110 ASP A N 1
ATOM 840 C CA . ASP A 1 110 ? 5.610 5.454 -4.463 1.00 93.12 110 ASP A CA 1
ATOM 841 C C . ASP A 1 110 ? 6.637 4.402 -4.852 1.00 93.12 110 ASP A C 1
ATOM 843 O O . ASP A 1 110 ? 7.415 3.943 -4.015 1.00 93.12 110 ASP A O 1
ATOM 847 N N . GLY A 1 111 ? 6.698 4.039 -6.129 1.00 91.94 111 GLY A N 1
ATOM 848 C CA . GLY A 1 111 ? 7.747 3.154 -6.603 1.00 91.94 111 GLY A CA 1
ATOM 849 C C . GLY A 1 111 ? 7.951 3.184 -8.106 1.00 91.94 111 GLY A C 1
ATOM 850 O O . GLY A 1 111 ? 7.021 3.343 -8.897 1.00 91.94 111 GLY A O 1
ATOM 851 N N . LYS A 1 112 ? 9.207 2.978 -8.506 1.00 90.69 112 LYS A N 1
ATOM 852 C CA . LYS A 1 112 ? 9.572 2.815 -9.916 1.00 90.69 112 LYS A CA 1
ATOM 853 C C . LYS A 1 112 ? 9.137 1.444 -10.420 1.00 90.69 112 LYS A C 1
ATOM 855 O O . LYS A 1 112 ? 9.322 0.440 -9.731 1.00 90.69 112 LYS A O 1
ATOM 860 N N . ILE A 1 113 ? 8.620 1.409 -11.644 1.00 89.81 113 ILE A N 1
ATOM 861 C CA . ILE A 1 113 ? 8.317 0.172 -12.360 1.00 89.81 113 ILE A CA 1
ATOM 862 C C . ILE A 1 113 ? 9.379 -0.039 -13.436 1.00 89.81 113 ILE A C 1
ATOM 864 O O . ILE A 1 113 ? 9.780 0.893 -14.133 1.00 89.81 113 ILE A O 1
ATOM 868 N N . TYR A 1 114 ? 9.831 -1.283 -13.571 1.00 87.75 114 TYR A N 1
ATOM 869 C CA . TYR A 1 114 ? 10.800 -1.689 -14.581 1.00 87.75 114 TYR A CA 1
ATOM 870 C C . TYR A 1 114 ? 10.198 -2.752 -15.491 1.00 87.75 114 TYR A C 1
ATOM 872 O O . TYR A 1 114 ? 9.393 -3.576 -15.059 1.00 87.75 114 TYR A O 1
ATOM 880 N N . ARG A 1 115 ? 10.628 -2.787 -16.752 1.00 86.12 115 ARG A N 1
ATOM 881 C CA . ARG A 1 115 ? 10.241 -3.867 -17.660 1.00 86.12 115 ARG A CA 1
ATOM 882 C C . ARG A 1 115 ? 10.696 -5.208 -17.075 1.00 86.12 115 ARG A C 1
ATOM 884 O O . ARG A 1 115 ? 11.833 -5.325 -16.630 1.00 86.12 115 ARG A O 1
ATOM 891 N N . ASN A 1 116 ? 9.811 -6.204 -17.081 1.00 83.69 116 ASN A N 1
ATOM 892 C CA . ASN A 1 116 ? 10.034 -7.512 -16.448 1.00 83.69 116 ASN A CA 1
ATOM 893 C C . ASN A 1 116 ? 10.337 -7.421 -14.940 1.00 83.69 116 ASN A C 1
ATOM 895 O O . ASN A 1 116 ? 11.111 -8.219 -14.415 1.00 83.69 116 ASN A O 1
ATOM 899 N N . MET A 1 117 ? 9.747 -6.444 -14.242 1.00 84.81 117 MET A N 1
ATOM 900 C CA . MET A 1 117 ? 9.895 -6.307 -12.795 1.00 84.81 117 MET A CA 1
ATOM 901 C C . MET A 1 117 ? 9.501 -7.602 -12.082 1.00 84.81 117 MET A C 1
ATOM 903 O O . MET A 1 117 ? 8.366 -8.068 -12.172 1.00 84.81 117 MET A O 1
ATOM 907 N N . THR A 1 118 ? 10.448 -8.148 -11.327 1.00 87.00 118 THR A N 1
ATOM 908 C CA . THR A 1 118 ? 10.231 -9.270 -10.415 1.00 87.00 118 THR A CA 1
ATOM 909 C C . THR A 1 118 ? 10.619 -8.859 -9.007 1.00 87.00 118 THR A C 1
ATOM 911 O O . THR A 1 118 ? 11.588 -8.126 -8.814 1.00 87.00 118 THR A O 1
ATOM 914 N N . PHE A 1 119 ? 9.907 -9.377 -8.014 1.00 88.31 119 PHE A N 1
ATOM 915 C CA . PHE A 1 119 ? 10.213 -9.137 -6.609 1.00 88.31 119 PHE A CA 1
ATOM 916 C C . PHE A 1 119 ? 10.940 -10.339 -6.005 1.00 88.31 119 PHE A C 1
ATOM 918 O O . PHE A 1 119 ? 10.675 -11.486 -6.368 1.00 88.31 119 PHE A O 1
ATOM 925 N N . ALA A 1 120 ? 11.858 -10.082 -5.070 1.00 86.12 120 ALA A N 1
ATOM 926 C CA . ALA A 1 120 ? 12.580 -11.136 -4.362 1.00 86.12 120 ALA A CA 1
ATOM 927 C C . ALA A 1 120 ? 11.599 -12.081 -3.650 1.00 86.12 120 ALA A C 1
ATOM 929 O O . ALA A 1 120 ? 10.642 -11.619 -3.039 1.00 86.12 120 ALA A O 1
ATOM 930 N N . ARG A 1 121 ? 11.832 -13.401 -3.669 1.00 87.00 121 ARG A N 1
ATOM 931 C CA . ARG A 1 121 ? 10.893 -14.394 -3.096 1.00 87.00 121 ARG A CA 1
ATOM 932 C C . ARG A 1 121 ? 10.541 -14.141 -1.622 1.00 87.00 121 ARG A C 1
ATOM 934 O O . ARG A 1 121 ? 9.447 -14.473 -1.186 1.00 87.00 121 ARG A O 1
ATOM 941 N N . ASN A 1 122 ? 11.448 -13.529 -0.865 1.00 89.31 122 ASN A N 1
ATOM 942 C CA . ASN A 1 122 ? 11.281 -13.186 0.548 1.00 89.31 122 ASN A CA 1
ATOM 943 C C . ASN A 1 122 ? 10.668 -11.793 0.791 1.00 89.31 122 ASN A C 1
ATOM 945 O O . ASN A 1 122 ? 10.630 -11.351 1.941 1.00 89.31 122 ASN A O 1
ATOM 949 N N . TRP A 1 123 ? 10.178 -11.097 -0.243 1.00 87.94 123 TRP A N 1
ATOM 950 C CA . TRP A 1 123 ? 9.643 -9.737 -0.109 1.00 87.94 123 TRP A CA 1
ATOM 951 C C . TRP A 1 123 ? 8.545 -9.647 0.959 1.00 87.94 123 TRP A C 1
ATOM 953 O O . TRP A 1 123 ? 8.512 -8.681 1.709 1.00 87.94 123 TRP A O 1
ATOM 963 N N . GLN A 1 124 ? 7.694 -10.672 1.089 1.00 89.81 124 GLN A N 1
ATOM 964 C CA . GLN A 1 124 ? 6.607 -10.699 2.075 1.00 89.81 124 GLN A CA 1
ATOM 965 C C . GLN A 1 124 ? 7.133 -10.681 3.512 1.00 89.81 124 GLN A C 1
ATOM 967 O O . GLN A 1 124 ? 6.631 -9.932 4.348 1.00 89.81 124 GLN A O 1
ATOM 972 N N . ALA A 1 125 ? 8.147 -11.501 3.800 1.00 86.81 125 ALA A N 1
ATOM 973 C CA . ALA A 1 125 ? 8.770 -11.561 5.118 1.00 86.81 125 ALA A CA 1
ATOM 974 C C . ALA A 1 125 ? 9.488 -10.244 5.448 1.00 86.81 125 ALA A C 1
ATOM 976 O O . ALA A 1 125 ? 9.400 -9.757 6.576 1.00 86.81 125 ALA A O 1
ATOM 977 N N . ASN A 1 126 ? 10.138 -9.642 4.451 1.00 86.56 126 ASN A N 1
ATOM 978 C CA . ASN A 1 126 ? 10.809 -8.351 4.581 1.00 86.56 126 ASN A CA 1
ATOM 979 C C . ASN A 1 126 ? 9.803 -7.216 4.832 1.00 86.56 126 ASN A C 1
ATOM 981 O O . ASN A 1 126 ? 9.965 -6.466 5.792 1.00 86.56 126 ASN A O 1
ATOM 985 N N . ALA A 1 127 ? 8.714 -7.162 4.063 1.00 86.88 127 ALA A N 1
ATOM 986 C CA . ALA A 1 127 ? 7.661 -6.159 4.205 1.00 86.88 127 ALA A CA 1
ATOM 987 C C . ALA A 1 127 ? 6.989 -6.220 5.584 1.00 86.88 127 ALA A C 1
ATOM 989 O O . ALA A 1 127 ? 6.810 -5.191 6.226 1.00 86.88 127 ALA A O 1
ATOM 990 N N . ARG A 1 128 ? 6.716 -7.421 6.117 1.00 85.31 128 ARG A N 1
ATOM 991 C CA . ARG A 1 128 ? 6.198 -7.574 7.494 1.00 85.31 128 ARG A CA 1
ATOM 992 C C . ARG A 1 128 ? 7.152 -7.011 8.549 1.00 85.31 128 ARG A C 1
ATOM 994 O O . ARG A 1 128 ? 6.717 -6.459 9.558 1.00 85.31 128 ARG A O 1
ATOM 1001 N N . ARG A 1 129 ? 8.462 -7.105 8.317 1.00 83.12 129 ARG A N 1
ATOM 1002 C CA . ARG A 1 129 ? 9.498 -6.519 9.184 1.00 83.12 129 ARG A CA 1
ATOM 1003 C C . ARG A 1 129 ? 9.672 -5.005 8.992 1.00 83.12 129 ARG A C 1
ATOM 1005 O O . ARG A 1 129 ? 10.426 -4.412 9.751 1.00 83.12 129 ARG A O 1
ATOM 1012 N N . GLY A 1 130 ? 8.938 -4.388 8.063 1.00 79.12 130 GLY A N 1
ATOM 1013 C CA . GLY A 1 130 ? 9.018 -2.958 7.750 1.00 79.12 130 GLY A CA 1
ATOM 1014 C C . GLY A 1 130 ? 10.035 -2.618 6.658 1.00 79.12 130 GLY A C 1
ATOM 1015 O O . GLY A 1 130 ? 10.291 -1.447 6.408 1.00 79.12 130 GLY A O 1
ATOM 1016 N N . PHE A 1 131 ? 10.622 -3.619 5.995 1.00 85.56 131 PHE A N 1
ATOM 1017 C CA . PHE A 1 131 ? 11.531 -3.390 4.875 1.00 85.56 131 PHE A CA 1
ATOM 1018 C C . PHE A 1 131 ? 10.755 -3.326 3.563 1.00 85.56 131 PHE A C 1
ATOM 1020 O O . PHE A 1 131 ? 10.143 -4.309 3.137 1.00 85.56 131 PHE A O 1
ATOM 1027 N N . LEU A 1 132 ? 10.824 -2.177 2.900 1.00 86.44 132 LEU A N 1
ATOM 1028 C CA . LEU A 1 132 ? 10.236 -1.991 1.581 1.00 86.44 132 LEU A CA 1
ATOM 1029 C C . LEU A 1 132 ? 11.091 -2.680 0.502 1.00 86.44 132 LEU A C 1
ATOM 1031 O O . LEU A 1 132 ? 12.322 -2.678 0.596 1.00 86.44 132 LEU A O 1
ATOM 1035 N N . PRO A 1 133 ? 10.473 -3.253 -0.545 1.00 85.88 133 PRO A N 1
ATOM 1036 C CA . PRO A 1 133 ? 11.197 -3.661 -1.742 1.00 85.88 133 PRO A CA 1
ATOM 1037 C C . PRO A 1 133 ? 12.000 -2.506 -2.363 1.00 85.88 133 PRO A C 1
ATOM 1039 O O . PRO A 1 133 ? 11.637 -1.335 -2.252 1.00 85.88 133 PRO A O 1
ATOM 1042 N N . ALA A 1 134 ? 13.090 -2.845 -3.056 1.00 81.75 134 ALA A N 1
ATOM 1043 C CA . ALA A 1 134 ? 13.972 -1.856 -3.667 1.00 81.75 134 ALA A CA 1
ATOM 1044 C C . ALA A 1 134 ? 13.221 -0.936 -4.647 1.00 81.75 134 ALA A C 1
ATOM 1046 O O . ALA A 1 134 ? 12.443 -1.398 -5.482 1.00 81.75 134 ALA A O 1
ATOM 1047 N N . GLY A 1 135 ? 13.494 0.368 -4.561 1.00 81.12 135 GLY A N 1
ATOM 1048 C CA . GLY A 1 135 ? 12.883 1.377 -5.428 1.00 81.12 135 GLY A CA 1
ATOM 1049 C C . GLY A 1 135 ? 11.491 1.843 -4.998 1.00 81.12 135 GLY A C 1
ATOM 1050 O O . GLY A 1 135 ? 10.889 2.612 -5.746 1.00 81.12 135 GLY A O 1
ATOM 1051 N N . MET A 1 136 ? 11.007 1.412 -3.827 1.00 88.81 136 MET A N 1
ATOM 1052 C CA . MET A 1 136 ? 9.796 1.933 -3.194 1.00 88.81 136 MET A CA 1
ATOM 1053 C C . MET A 1 136 ? 10.115 2.962 -2.105 1.00 88.81 136 MET A C 1
ATOM 1055 O O . MET A 1 136 ? 11.124 2.853 -1.407 1.00 88.81 136 MET A O 1
ATOM 1059 N N . LYS A 1 137 ? 9.215 3.925 -1.923 1.00 90.62 137 LYS A N 1
ATOM 1060 C CA . LYS A 1 137 ? 9.224 4.912 -0.846 1.00 90.62 137 LYS A CA 1
ATOM 1061 C C . LYS A 1 137 ? 7.818 5.020 -0.266 1.00 90.62 137 LYS A C 1
ATOM 1063 O O . LYS A 1 137 ? 6.874 5.311 -0.991 1.00 90.62 137 LYS A O 1
ATOM 1068 N N . LEU A 1 138 ? 7.697 4.787 1.035 1.00 90.25 138 LEU A N 1
ATOM 1069 C CA . LEU A 1 138 ? 6.463 4.985 1.786 1.00 90.25 138 LEU A CA 1
ATOM 1070 C C . LEU A 1 138 ? 6.548 6.312 2.546 1.00 90.25 138 LEU A C 1
ATOM 1072 O O . LEU A 1 138 ? 7.554 6.583 3.202 1.00 90.25 138 LEU A O 1
ATOM 1076 N N . GLU A 1 139 ? 5.495 7.114 2.474 1.00 88.56 139 GLU A N 1
ATOM 1077 C CA . GLU A 1 139 ? 5.345 8.364 3.210 1.00 88.56 139 GLU A CA 1
ATOM 1078 C C . GLU A 1 139 ? 4.034 8.335 3.996 1.00 88.56 139 GLU A C 1
ATOM 1080 O O . GLU A 1 139 ? 2.952 8.264 3.419 1.00 88.56 139 GLU A O 1
ATOM 1085 N N . VAL A 1 140 ? 4.135 8.363 5.325 1.00 82.31 140 VAL A N 1
ATOM 1086 C CA . VAL A 1 140 ? 2.978 8.398 6.224 1.00 82.31 140 VAL A CA 1
ATOM 1087 C C . VAL A 1 140 ? 2.578 9.849 6.452 1.00 82.31 140 VAL A C 1
ATOM 1089 O O . VAL A 1 140 ? 3.377 10.647 6.934 1.00 82.31 140 VAL A O 1
ATOM 1092 N N . LEU A 1 141 ? 1.334 10.173 6.114 1.00 77.44 141 LEU A N 1
ATOM 1093 C CA . LEU A 1 141 ? 0.771 11.522 6.188 1.00 77.44 141 LEU A CA 1
ATOM 1094 C C . LEU A 1 141 ? -0.158 11.695 7.395 1.00 77.44 141 LEU A C 1
ATOM 1096 O O . LEU A 1 141 ? -0.313 12.804 7.903 1.00 77.44 141 LEU A O 1
ATOM 1100 N N . ALA A 1 142 ? -0.771 10.609 7.869 1.00 71.50 142 ALA A N 1
ATOM 1101 C CA . ALA A 1 142 ? -1.637 10.610 9.036 1.00 71.50 142 ALA A CA 1
ATOM 1102 C C . ALA A 1 142 ? -1.673 9.245 9.737 1.00 71.50 142 ALA A C 1
ATOM 1104 O O . ALA A 1 142 ? -1.480 8.198 9.120 1.00 71.50 142 ALA A O 1
ATOM 1105 N N . SER A 1 143 ? -1.972 9.263 11.036 1.00 61.59 143 SER A N 1
ATOM 1106 C CA . SER A 1 143 ? -2.226 8.052 11.822 1.00 61.59 143 SER A CA 1
ATOM 1107 C C . SER A 1 143 ? -3.548 7.388 11.423 1.00 61.59 143 SER A C 1
ATOM 1109 O O . SER A 1 143 ? -4.505 8.071 11.049 1.00 61.59 143 SER A O 1
ATOM 1111 N N . ALA A 1 144 ? -3.617 6.060 11.555 1.00 57.88 144 ALA A N 1
ATOM 1112 C CA . ALA A 1 144 ? -4.875 5.323 11.442 1.00 57.88 144 ALA A CA 1
ATOM 1113 C C . ALA A 1 144 ? -5.860 5.722 12.568 1.00 57.88 144 ALA A C 1
ATOM 1115 O O . ALA A 1 144 ? -5.404 6.129 13.640 1.00 57.88 144 ALA A O 1
ATOM 1116 N N . PRO A 1 145 ? -7.187 5.609 12.360 1.00 58.62 145 PRO A N 1
ATOM 1117 C CA . PRO A 1 145 ? -8.175 5.850 13.412 1.00 58.62 145 PRO A CA 1
ATOM 1118 C C . PRO A 1 145 ? -8.003 4.877 14.584 1.00 58.62 145 PRO A C 1
ATOM 1120 O O . PRO A 1 145 ? -7.816 3.681 14.361 1.00 58.62 145 PRO A O 1
ATOM 1123 N N . GLU A 1 146 ? -8.117 5.378 15.816 1.00 50.84 146 GLU A N 1
ATOM 1124 C CA . GLU A 1 146 ? -8.094 4.547 17.026 1.00 50.84 146 GLU A CA 1
ATOM 1125 C C . GLU A 1 146 ? -9.531 4.157 17.417 1.00 50.84 146 GLU A C 1
ATOM 1127 O O . GLU A 1 146 ? -10.439 4.994 17.377 1.00 50.84 146 GLU A O 1
ATOM 1132 N N . GLY A 1 147 ? -9.747 2.894 17.799 1.00 43.19 147 GLY A N 1
ATOM 1133 C CA . GLY A 1 147 ? -10.983 2.482 18.469 1.00 43.19 147 GLY A CA 1
ATOM 1134 C C . GLY A 1 147 ? -11.034 3.079 19.878 1.00 43.19 147 GLY A C 1
ATOM 1135 O O . GLY A 1 147 ? -10.018 3.075 20.572 1.00 43.19 147 GLY A O 1
ATOM 1136 N N . LYS A 1 148 ? -12.187 3.630 20.274 1.00 38.84 148 LYS A N 1
ATOM 1137 C CA . LYS A 1 148 ? -12.439 4.075 21.654 1.00 38.84 148 LYS A CA 1
ATOM 1138 C C . LYS A 1 148 ? -12.777 2.904 22.563 1.00 38.84 148 LYS A C 1
ATOM 1140 O O . LYS A 1 148 ? -13.489 1.997 22.078 1.00 38.84 148 LYS A O 1
#

Radius of gyration: 17.0 Å; chains: 1; bounding box: 46×31×54 Å

Foldseek 3Di:
DDPPPPDDLPPCVPQDPWDWDWDQDPVFGIEIETACASLLVVCLVVQHPQVSSLLSVQLVVLVVCQVCLQVCQVPGFKYKYWYKYFPPPDDPVPDPDDDRTDIDTQKMKIFTHHHVDDFDPCQSVCSSVVHHTPRIDMGGDHTRDGHD

Secondary structure (DSSP, 8-state):
------------TTPPPPEEEEEEETTTEEEEEEE-HHHHHHHHHTT--HHHHHHHHHHHHHHHHHHHHHHHTTT-SEEEEEEEEE------TT------PPEEEEEEEEEE--TT----TTHHHHHHTTPPPTTEEEEE-SPPPPP-